Protein 4R5R (pdb70)

InterPro domains:
  IPR001590 Peptidase M12B, ADAM/reprolysin [PF01421] (194-391)
  IPR001590 Peptidase M12B, ADAM/reprolysin [PS50215] (194-391)
  IPR001762 Disintegrin domain [PF00200] (406-473)
  IPR001762 Disintegrin domain [PR00289] (434-453)
  IPR001762 Disintegrin domain [PR00289] (462-474)
  IPR001762 Disintegrin domain [PS50214] (397-478)
  IPR001762 Disintegrin domain [SM00050] (406-477)
  IPR002870 Peptidase M12B, propeptide [PF01562] (46-109)
  IPR018358 Disintegrin, conserved site [PS00427] (434-453)
  IPR024079 Metallopeptidase, catalytic domain superfamily [G3DSA:3.40.390.10] (189-392)
  IPR034027 Reprolysin domain, adamalysin-type [cd04269] (194-389)
  IPR036436 Disintegrin domain superfamily [G3DSA:4.10.70.10] (408-475)
  IPR036436 Disintegrin domain superfamily [SSF57552] (406-474)

Nearest PDB structures (foldseek):
  4r5r-assembly2_B  TM=1.012E+00  e=7.417E-14  Calloselasma rhodostoma
  4r5u-assembly2_B  TM=9.526E-01  e=3.509E-11  Calloselasma rhodostoma
  4rqg-assembly2_B  TM=9.104E-01  e=1.374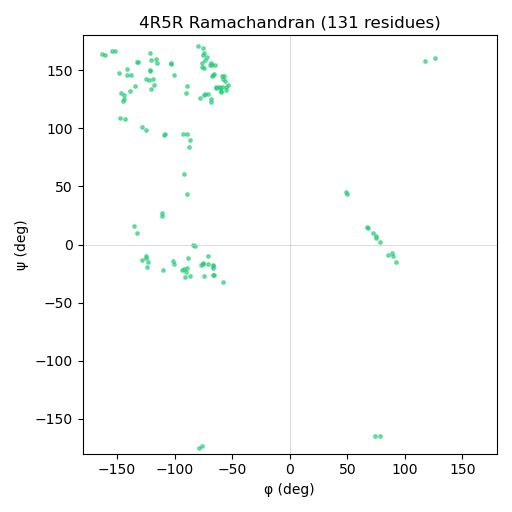E-11  Calloselasma rhodostoma
  7x4s-assembly1_A  TM=8.962E-01  e=1.797E-11  Calloselasma rhodostoma
  3uci-assembly1_A  TM=8.594E-01  e=3.509E-11  Calloselasma rhodostoma

Structure (mmCIF, N/CA/C/O backbone):
data_4R5R
#
_entry.id   4R5R
#
_cell.length_a   18.083
_cell.length_b   79.986
_cell.length_c   39.497
_cell.angle_alpha   90.00
_cell.angle_beta   91.30
_cell.angle_gamma   90.00
#
_symmetry.space_group_name_H-M   'P 1 21 1'
#
loop_
_entity.id
_entity.type
_entity.pdbx_description
1 polymer 'Disintegrin rhodostomin'
2 water water
#
loop_
_atom_site.group_PDB
_atom_site.id
_atom_site.type_symbol
_atom_site.label_atom_id
_atom_site.label_alt_id
_atom_site.label_comp_id
_atom_site.label_asym_id
_atom_site.label_entity_id
_atom_site.label_seq_id
_atom_site.pdbx_PDB_ins_code
_atom_site.Cartn_x
_atom_site.Cartn_y
_atom_site.Cartn_z
_atom_site.occupancy
_atom_site.B_iso_or_equiv
_atom_site.auth_seq_id
_atom_site.auth_comp_id
_atom_site.auth_asym_id
_atom_site.auth_atom_id
_atom_site.pdbx_PDB_model_num
ATOM 1 N N . GLY A 1 1 ? -17.003 4.607 -29.857 1.00 18.71 1 GLY A N 1
ATOM 2 C CA . GLY A 1 1 ? -15.616 4.550 -29.390 1.00 19.61 1 GLY A CA 1
ATOM 3 C C . GLY A 1 1 ? -15.579 4.083 -27.935 1.00 18.86 1 GLY A C 1
ATOM 4 O O . GLY A 1 1 ? -16.580 3.794 -27.325 1.00 20.54 1 GLY A O 1
ATOM 5 N N . LYS A 1 2 ? -14.386 4.004 -27.410 1.00 19.42 2 LYS A N 1
ATOM 6 C CA . LYS A 1 2 ? -14.085 3.558 -26.071 1.00 18.77 2 LYS A CA 1
ATOM 7 C C . LYS A 1 2 ? -13.000 4.473 -25.482 1.00 17.72 2 LYS A C 1
ATOM 8 O O . LYS A 1 2 ? -11.998 4.780 -26.159 1.00 18.97 2 LYS A O 1
ATOM 14 N N . GLU A 1 3 ? -13.218 4.928 -24.272 1.00 18.24 3 GLU A N 1
ATOM 15 C CA . GLU A 1 3 ? -12.297 5.819 -23.582 1.00 18.05 3 GLU A CA 1
ATOM 16 C C . GLU A 1 3 ? -11.287 4.963 -22.814 1.00 17.38 3 GLU A C 1
ATOM 17 O O . GLU A 1 3 ? -11.601 4.545 -21.681 1.00 19.45 3 GLU A O 1
ATOM 23 N N . CYS A 1 4 ? -10.109 4.663 -23.335 1.00 16.71 4 CYS A N 1
ATOM 24 C CA . CYS A 1 4 ? -9.183 3.853 -22.600 1.00 16.69 4 CYS A CA 1
ATOM 25 C C . CYS A 1 4 ? -8.680 4.553 -21.378 1.00 16.43 4 CYS A C 1
ATOM 26 O O . CYS A 1 4 ? -8.436 5.753 -21.375 1.00 17.67 4 CYS A O 1
ATOM 29 N N . ASP A 1 5 ? -8.439 3.769 -20.326 1.00 15.94 5 ASP A N 1
ATOM 30 C CA . ASP A 1 5 ? -7.785 4.275 -19.125 1.00 15.91 5 ASP A CA 1
ATOM 31 C C . ASP A 1 5 ? -6.293 4.126 -19.127 1.00 15.74 5 ASP A C 1
ATOM 32 O O . ASP A 1 5 ? -5.587 4.841 -18.416 1.00 16.81 5 ASP A O 1
ATOM 37 N N . CYS A 1 6 ? -5.778 3.216 -19.953 1.00 15.80 6 CYS A N 1
ATOM 38 C CA . CYS A 1 6 ? -4.337 3.001 -20.121 1.00 15.89 6 CYS A CA 1
ATOM 39 C C . CYS A 1 6 ? -4.029 3.145 -21.627 1.00 15.96 6 CYS A C 1
ATOM 40 O O . CYS A 1 6 ? -4.766 2.631 -22.446 1.00 16.95 6 CYS A O 1
ATOM 43 N N . SER A 1 7 ? -2.873 3.743 -21.902 1.00 16.39 7 SER A N 1
ATOM 44 C CA A SER A 1 7 ? -2.476 4.056 -23.229 0.50 16.67 7 SER A CA 1
ATOM 45 C CA B SER A 1 7 ? -2.488 4.038 -23.273 0.50 17.00 7 SER A CA 1
ATOM 46 C C . SER A 1 7 ? -1.762 2.880 -23.960 1.00 17.82 7 SER A C 1
ATOM 47 O O . SER A 1 7 ? -1.609 2.909 -25.165 1.00 22.13 7 SER A O 1
ATOM 52 N N . SER A 1 8 ? -1.270 1.914 -23.199 1.00 16.59 8 SER A N 1
ATOM 53 C CA . SER A 1 8 ? -0.517 0.815 -23.727 1.00 17.68 8 SER A CA 1
ATOM 54 C C . SER A 1 8 ? -0.957 -0.463 -23.037 1.00 17.76 8 SER A C 1
ATOM 55 O O . SER A 1 8 ? -1.269 -0.467 -21.851 1.00 17.63 8 SER A O 1
ATOM 58 N N . PRO A 1 9 ? -0.957 -1.596 -23.786 1.00 18.38 9 PRO A N 1
ATOM 59 C CA . PRO A 1 9 ? -1.503 -2.848 -23.241 1.00 18.16 9 PRO A CA 1
ATOM 60 C C . PRO A 1 9 ? -0.697 -3.494 -22.180 1.00 17.82 9 PRO A C 1
ATOM 61 O O . PRO A 1 9 ? -1.240 -4.358 -21.458 1.00 21.27 9 PRO A O 1
ATOM 65 N N . GLU A 1 10 ? 0.572 -3.126 -22.027 1.00 19.18 10 GLU A N 1
ATOM 66 C CA . GLU A 1 10 ? 1.340 -3.754 -20.961 1.00 22.47 10 GLU A CA 1
ATOM 67 C C . GLU A 1 10 ? 1.107 -3.099 -19.609 1.00 23.19 10 GLU A C 1
ATOM 68 O O . GLU A 1 10 ? 1.825 -3.382 -18.711 1.00 29.49 10 GLU A O 1
ATOM 74 N N . ASN A 1 11 ? 0.312 -2.084 -19.524 1.00 20.13 11 ASN A N 1
ATOM 75 C CA . ASN A 1 11 ? 0.159 -1.387 -18.226 1.00 18.20 11 ASN A CA 1
ATOM 76 C C . ASN A 1 11 ? -0.561 -2.279 -17.240 1.00 17.88 11 ASN A C 1
ATOM 77 O O . AS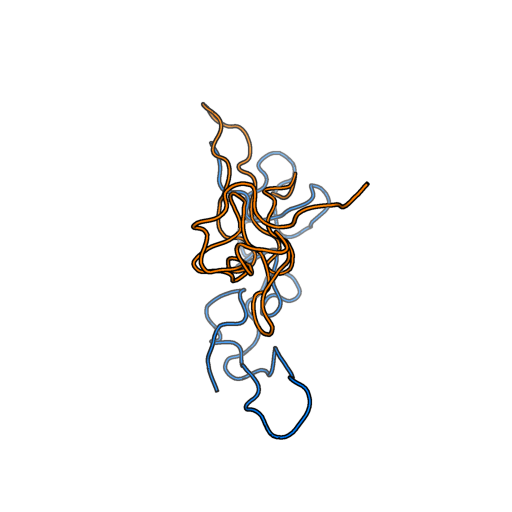N A 1 11 ? -1.665 -2.745 -17.540 1.00 19.06 11 ASN A O 1
ATOM 82 N N . PRO A 1 12 ? 0.018 -2.530 -16.043 1.00 19.22 12 PRO A N 1
ATOM 83 C CA . PRO A 1 12 ? -0.601 -3.469 -15.091 1.00 19.17 12 PRO A CA 1
ATOM 84 C C . PRO A 1 12 ? -1.922 -2.952 -14.567 1.00 17.55 12 PRO A C 1
ATOM 85 O O . PRO A 1 12 ? -2.700 -3.707 -14.022 1.00 18.74 12 PRO A O 1
ATOM 89 N N . CYS A 1 13 ? -2.159 -1.618 -14.713 1.00 16.78 13 CYS A N 1
ATOM 90 C CA . CYS A 1 13 ? -3.344 -1.046 -14.093 1.00 15.83 13 CYS A CA 1
ATOM 91 C C . CYS A 1 13 ? -4.656 -1.380 -14.850 1.00 15.81 13 CYS A C 1
ATOM 92 O O . CYS A 1 13 ? -5.706 -1.175 -14.319 1.00 16.01 13 CYS A O 1
ATOM 95 N N . CYS A 1 14 ? -4.486 -1.815 -16.114 1.00 15.86 14 CYS A N 1
ATOM 96 C CA . CYS A 1 14 ? -5.626 -2.140 -16.964 1.00 15.71 14 CYS A CA 1
ATOM 97 C C . CYS A 1 14 ? -5.584 -3.590 -17.427 1.00 16.19 14 CYS A C 1
ATOM 98 O O . CYS A 1 14 ? -4.509 -4.190 -17.515 1.00 18.94 14 CYS A O 1
ATOM 101 N N . ASP A 1 15 ? -6.752 -4.083 -17.821 1.00 16.45 15 ASP A N 1
ATOM 102 C CA . ASP A 1 15 ? -6.806 -5.333 -18.576 1.00 17.06 15 ASP A CA 1
ATOM 103 C C . ASP A 1 15 ? -6.339 -5.075 -19.996 1.00 17.77 15 ASP A C 1
ATOM 104 O O . ASP A 1 15 ? -6.864 -4.169 -20.646 1.00 19.61 15 ASP A O 1
ATOM 109 N N . ALA A 1 16 ? -5.396 -5.849 -20.489 1.00 18.40 16 ALA A N 1
ATOM 110 C CA . ALA A 1 16 ? -4.902 -5.615 -21.853 1.00 20.22 16 ALA A CA 1
ATOM 111 C C . ALA A 1 16 ? -6.050 -5.912 -22.906 1.00 23.16 16 ALA A C 1
ATOM 112 O O . ALA A 1 16 ? -6.063 -5.286 -23.976 1.00 28.68 16 ALA A O 1
ATOM 114 N N . ALA A 1 17 ? -6.976 -6.773 -22.525 1.00 25.26 17 ALA A N 1
ATOM 115 C CA . ALA A 1 17 ? -8.101 -7.095 -23.437 1.00 26.92 17 ALA A CA 1
ATOM 116 C C . ALA A 1 17 ? -8.997 -5.909 -23.651 1.00 25.40 17 ALA A C 1
ATOM 117 O O . ALA A 1 17 ? -9.777 -5.989 -24.626 1.00 29.29 17 ALA A O 1
ATOM 119 N N . THR A 1 18 ? -9.056 -4.971 -22.680 1.00 19.48 18 THR A N 1
ATOM 120 C CA . THR A 1 18 ? -10.088 -3.964 -22.702 1.00 19.26 18 THR A CA 1
ATOM 121 C C . THR A 1 18 ? -9.566 -2.531 -22.682 1.00 17.93 18 THR A C 1
ATOM 122 O O . THR A 1 18 ? -10.303 -1.597 -23.050 1.00 18.68 18 THR A O 1
ATOM 126 N N . CYS A 1 19 ? -8.328 -2.323 -22.263 1.00 17.48 19 CYS A N 1
ATOM 127 C CA . CYS A 1 19 ? -7.762 -0.986 -22.069 1.00 17.11 19 CYS A CA 1
ATOM 128 C C . CYS A 1 19 ? -8.397 -0.193 -20.920 1.00 16.68 19 CYS A C 1
ATOM 129 O O . CYS A 1 19 ? -8.133 1.027 -20.795 1.00 17.44 19 CYS A O 1
ATOM 132 N N . LYS A 1 20 ? -9.145 -0.892 -20.048 1.00 16.83 20 LYS A N 1
ATOM 133 C CA . LYS A 1 20 ? -9.818 -0.244 -18.950 1.00 16.67 20 LYS A CA 1
ATOM 134 C C . LYS A 1 20 ? -9.260 -0.749 -17.613 1.00 15.95 20 LYS A C 1
ATOM 135 O O . LYS A 1 20 ? -8.695 -1.828 -17.523 1.00 16.77 20 LYS A O 1
ATOM 141 N N . LEU A 1 21 ? -9.472 0.049 -16.565 1.00 16.42 21 LEU A N 1
ATOM 142 C CA . LEU A 1 21 ? -8.884 -0.244 -15.274 1.00 16.13 21 LEU A CA 1
ATOM 143 C C . LEU A 1 21 ? -9.284 -1.617 -14.751 1.00 16.84 21 LEU A C 1
ATOM 144 O O . LEU A 1 21 ? -10.433 -2.029 -14.810 1.00 18.37 21 LEU A O 1
ATOM 149 N N . ARG A 1 22 ? -8.311 -2.261 -14.116 1.00 16.98 22 ARG A N 1
ATOM 150 C CA . ARG A 1 22 ? -8.569 -3.469 -13.336 1.00 17.56 22 ARG A CA 1
ATOM 151 C C . ARG A 1 22 ? -9.275 -3.104 -12.029 1.00 17.20 22 ARG A C 1
ATOM 152 O O . ARG A 1 22 ? -9.100 -1.985 -11.524 1.00 17.37 22 ARG A O 1
ATOM 160 N N . PRO A 1 23 ? -9.956 -4.065 -11.415 1.00 18.06 23 PRO A N 1
ATOM 161 C CA . PRO A 1 23 ? -10.452 -3.824 -10.071 1.00 18.28 23 PRO A CA 1
ATOM 162 C C . PRO A 1 23 ? -9.321 -3.409 -9.155 1.00 18.13 23 PRO A C 1
ATOM 163 O O . PRO A 1 23 ? -8.265 -4.031 -9.138 1.00 19.86 23 PRO A O 1
ATOM 167 N N . GLY A 1 24 ? -9.536 -2.353 -8.372 1.00 19.65 24 GLY A N 1
ATOM 168 C CA . GLY A 1 24 ? -8.518 -1.884 -7.453 1.00 21.37 24 GLY A CA 1
ATOM 169 C C . GLY A 1 24 ? -7.616 -0.812 -8.031 1.00 19.89 24 GLY A C 1
ATOM 170 O O . GLY A 1 24 ? -6.876 -0.164 -7.274 1.00 24.54 24 GLY A O 1
ATOM 171 N N . ALA A 1 25 ? -7.621 -0.630 -9.342 1.00 16.91 25 ALA A N 1
ATOM 172 C CA . ALA A 1 25 ? -6.846 0.452 -9.948 1.00 16.22 25 ALA A CA 1
ATOM 173 C C . ALA A 1 25 ? -7.721 1.707 -10.019 1.00 16.36 25 ALA A C 1
ATOM 174 O O . ALA A 1 25 ? -8.837 1.661 -10.510 1.00 18.17 25 ALA A O 1
ATOM 176 N N . GLN A 1 26 ? -7.182 2.835 -9.549 1.00 16.58 26 GLN A N 1
ATOM 177 C CA . GLN A 1 26 ? -7.826 4.134 -9.662 1.00 17.15 26 GLN A CA 1
ATOM 178 C C . GLN A 1 26 ? -7.517 4.834 -10.962 1.00 16.33 26 GLN A C 1
ATOM 179 O O . GLN A 1 26 ? -8.292 5.716 -11.402 1.00 17.07 26 GLN A O 1
ATOM 185 N N . CYS A 1 27 ? -6.371 4.536 -11.541 1.00 15.92 27 CYS A N 1
ATOM 186 C CA . CYS A 1 27 ? -5.862 5.252 -12.713 1.00 15.70 27 CYS A CA 1
ATOM 187 C C . CYS A 1 27 ? -4.791 4.401 -13.331 1.00 15.81 27 CYS A C 1
ATOM 188 O O . CYS A 1 27 ? -4.282 3.468 -12.697 1.00 15.72 27 CYS A O 1
ATOM 191 N N . GLY A 1 28 ? -4.456 4.722 -14.578 1.00 16.14 28 GLY A N 1
ATOM 192 C CA . GLY A 1 28 ? -3.316 4.090 -15.281 1.00 17.01 28 GLY A CA 1
ATOM 193 C C . GLY A 1 28 ? -2.364 5.072 -15.870 1.00 17.71 28 GLY A C 1
ATOM 194 O O . GLY A 1 28 ? -1.320 4.679 -16.423 1.00 19.83 28 GLY A O 1
ATOM 195 N N . GLU A 1 29 ? -2.701 6.333 -15.966 1.00 17.25 29 GLU A N 1
ATOM 196 C CA . GLU A 1 29 ? -1.987 7.416 -16.727 1.00 17.54 29 GLU A CA 1
ATOM 197 C C . GLU A 1 29 ? -2.052 8.664 -15.884 1.00 17.35 29 GLU A C 1
ATOM 198 O O . GLU A 1 29 ? -3.003 8.847 -15.268 1.00 18.42 29 GLU A O 1
ATOM 204 N N . GLY A 1 30 ? -1.041 9.525 -16.047 1.00 18.31 30 GLY A N 1
ATOM 205 C CA . GLY A 1 30 ? -1.094 10.874 -15.576 1.00 18.56 30 GLY A CA 1
ATOM 206 C C . GLY A 1 30 ? -0.043 11.219 -14.524 1.00 16.79 30 GLY A C 1
ATOM 207 O O . GLY A 1 30 ? 0.490 10.394 -13.801 1.00 17.48 30 GLY A O 1
ATOM 208 N N . LEU A 1 31 ? 0.216 12.518 -14.428 1.00 16.31 31 LEU A N 1
ATOM 209 C CA . LEU A 1 31 ? 1.192 13.049 -13.471 1.00 16.21 31 LEU A CA 1
ATOM 210 C C . LEU A 1 31 ? 0.751 12.858 -12.030 1.00 15.80 31 LEU A C 1
ATOM 211 O O . LEU A 1 31 ? 1.573 12.972 -11.119 1.00 16.54 31 LEU A O 1
ATOM 216 N N . CYS A 1 32 ? -0.550 12.601 -11.811 1.00 14.80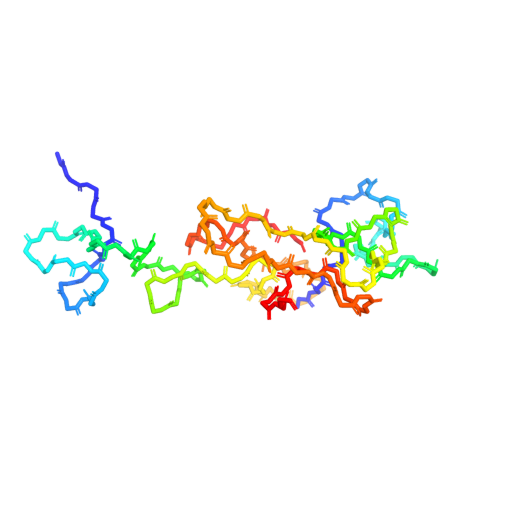 32 CYS A N 1
ATOM 217 C CA . CYS A 1 32 ? -1.067 12.344 -10.487 1.00 14.60 32 CYS A CA 1
ATOM 218 C C . CYS A 1 32 ? -1.515 10.908 -10.301 1.00 14.67 32 CYS A C 1
ATOM 219 O O . CYS A 1 32 ? -2.338 10.609 -9.436 1.00 15.23 32 CYS A O 1
ATOM 222 N N . CYS A 1 33 ? -0.910 9.986 -11.053 1.00 15.25 33 CYS A N 1
ATOM 223 C CA . CYS A 1 33 ? -1.108 8.550 -10.914 1.00 15.60 33 CYS A CA 1
ATOM 224 C C . CYS A 1 33 ? 0.232 7.905 -10.609 1.00 15.74 33 CYS A C 1
ATOM 225 O O . CYS A 1 33 ? 1.222 8.218 -11.266 1.00 17.09 33 CYS A O 1
ATOM 228 N N . GLU A 1 34 ? 0.269 7.006 -9.629 1.00 16.03 34 GLU A N 1
ATOM 229 C CA . GLU A 1 34 ? 1.486 6.236 -9.325 1.00 17.13 34 GLU A CA 1
ATOM 230 C C . GLU A 1 34 ? 1.069 4.857 -8.904 1.00 16.26 34 GLU A C 1
ATOM 231 O O . GLU A 1 34 ? 0.234 4.701 -8.022 1.00 17.14 34 GLU A O 1
ATOM 237 N N . GLN A 1 35 ? 1.616 3.836 -9.587 1.00 18.16 35 GLN A N 1
ATOM 238 C CA . GLN A 1 35 ? 1.241 2.438 -9.248 1.00 20.12 35 GLN A CA 1
ATOM 239 C C . GLN A 1 35 ? -0.280 2.283 -9.190 1.00 17.88 35 GLN A C 1
ATOM 240 O O . GLN A 1 35 ? -0.803 1.613 -8.325 1.00 18.99 35 GLN A O 1
ATOM 246 N N . CYS A 1 36 ? -0.963 2.880 -10.191 1.00 16.42 36 CYS A N 1
ATOM 247 C CA . CYS A 1 36 ? -2.381 2.683 -10.345 1.00 16.04 36 CYS A CA 1
ATOM 248 C C . CYS A 1 36 ? -3.250 3.377 -9.324 1.00 16.12 36 CYS A C 1
ATOM 249 O O . CYS A 1 36 ? -4.446 3.153 -9.297 1.00 17.12 36 CYS A O 1
ATOM 252 N N . LYS A 1 37 ? -2.643 4.254 -8.515 1.00 16.12 37 LYS A N 1
ATOM 253 C CA . LYS A 1 37 ? -3.352 4.972 -7.480 1.00 16.90 37 LYS A CA 1
ATOM 254 C C . LYS A 1 37 ? -3.214 6.474 -7.694 1.00 15.76 37 LYS A C 1
ATOM 255 O O . LYS A 1 37 ? -2.183 6.964 -8.136 1.00 16.18 37 LYS A O 1
ATOM 261 N N . PHE A 1 38 ? -4.213 7.221 -7.277 1.00 16.22 38 PHE A N 1
ATOM 262 C CA . PHE A 1 38 ? -4.086 8.659 -7.250 1.00 16.27 38 PHE A CA 1
ATOM 263 C C . PHE A 1 38 ? -3.021 9.071 -6.276 1.00 16.06 38 PHE A C 1
ATOM 264 O O . PHE A 1 38 ? -2.983 8.602 -5.135 1.00 18.02 38 PHE A O 1
ATOM 272 N N . LYS A 1 39 ? -2.169 10.008 -6.681 1.00 15.61 39 LYS A N 1
ATOM 273 C CA . LYS A 1 39 ? -1.187 10.582 -5.731 1.00 16.09 39 LYS A CA 1
ATOM 274 C C . LYS A 1 39 ? -1.910 11.400 -4.676 1.00 16.00 39 LYS A C 1
ATOM 275 O O . LYS A 1 39 ? -2.994 11.890 -4.880 1.00 16.84 39 LYS A O 1
ATOM 281 N N . LYS A 1 40 ? -1.259 11.508 -3.517 1.00 17.15 40 LYS A N 1
ATOM 282 C CA . LYS A 1 40 ? -1.819 12.221 -2.404 1.00 18.30 40 LYS A CA 1
ATOM 283 C C . LYS A 1 40 ? -2.154 13.664 -2.739 1.00 16.89 40 LYS A C 1
ATOM 284 O O . LYS A 1 40 ? -1.422 14.352 -3.476 1.00 16.76 40 LYS A O 1
ATOM 290 N N . LYS A 1 41 ? -3.231 14.160 -2.160 1.00 17.71 41 LYS A N 1
ATOM 291 C CA . LYS A 1 41 ? -3.640 15.523 -2.333 1.00 18.20 41 LYS A CA 1
ATOM 292 C C . LYS A 1 41 ? -2.462 16.488 -1.988 1.00 16.52 41 LYS A C 1
ATOM 293 O O . LYS A 1 41 ? -1.738 16.304 -0.997 1.00 17.63 41 LYS A O 1
ATOM 299 N N . ARG A 1 42 ? -2.311 17.495 -2.833 1.00 16.34 42 ARG A N 1
ATOM 300 C CA . ARG A 1 42 ? -1.301 18.553 -2.735 1.00 16.01 42 ARG A CA 1
ATOM 301 C C . ARG A 1 42 ? 0.087 18.107 -3.125 1.00 15.53 42 ARG A C 1
ATOM 302 O O . ARG A 1 42 ? 1.000 18.948 -3.104 1.00 16.03 42 ARG A O 1
ATOM 310 N N . THR A 1 43 ? 0.283 16.894 -3.610 1.00 15.21 43 THR A N 1
ATOM 311 C CA . THR A 1 43 ? 1.570 16.530 -4.195 1.00 14.89 43 THR A CA 1
ATOM 312 C C . THR A 1 43 ? 1.857 17.468 -5.369 1.00 14.70 43 THR A C 1
ATOM 313 O O . THR A 1 43 ? 1.024 17.591 -6.269 1.00 15.36 43 THR A O 1
ATOM 317 N N . ILE A 1 44 ? 3.042 18.047 -5.424 1.00 14.84 44 ILE A N 1
ATOM 318 C CA . ILE A 1 44 ? 3.376 18.920 -6.522 1.00 14.65 44 ILE A CA 1
ATOM 319 C C . ILE A 1 44 ? 3.550 18.083 -7.799 1.00 14.72 44 ILE A C 1
ATOM 320 O O . ILE A 1 44 ? 4.287 17.100 -7.800 1.00 16.07 44 ILE A O 1
ATOM 325 N N . CYS A 1 45 ? 2.880 18.508 -8.875 1.00 14.66 45 CYS A N 1
ATOM 326 C CA . CYS A 1 45 ? 2.896 17.762 -10.129 1.00 15.25 45 CYS A CA 1
ATOM 327 C C . CYS A 1 45 ? 3.342 18.586 -11.334 1.00 15.20 45 CYS A C 1
ATOM 328 O O . CYS A 1 45 ? 3.596 17.964 -12.377 1.00 16.26 45 CYS A O 1
ATOM 331 N N . ARG A 1 46 ? 3.438 19.903 -11.226 1.00 14.87 46 ARG A N 1
ATOM 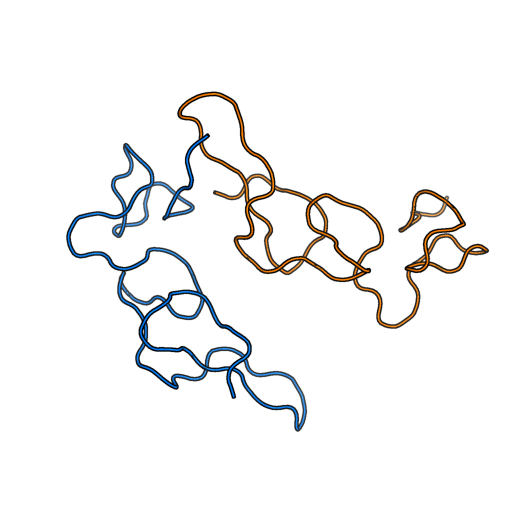332 C CA . ARG A 1 46 ? 3.935 20.752 -12.323 1.00 15.66 46 ARG A CA 1
ATOM 333 C C . ARG A 1 46 ? 4.729 21.875 -11.722 1.00 15.06 46 ARG A C 1
ATOM 334 O O . ARG A 1 46 ? 4.224 22.560 -10.786 1.00 15.30 46 ARG A O 1
ATOM 342 N N . ILE A 1 47 ? 5.935 22.061 -12.208 1.00 15.25 47 ILE A N 1
ATOM 343 C CA . ILE A 1 47 ? 6.859 23.061 -11.698 1.00 15.28 47 ILE A CA 1
ATOM 344 C C . ILE A 1 47 ? 7.296 23.943 -12.849 1.00 15.24 47 ILE A C 1
ATOM 345 O O . ILE A 1 47 ? 8.177 23.554 -13.634 1.00 16.15 47 ILE A O 1
ATOM 350 N N . PRO A 1 48 ? 6.709 25.110 -13.014 1.00 15.56 48 PRO A N 1
ATOM 351 C CA . PRO A 1 48 ? 7.120 26.040 -14.078 1.00 16.84 48 PRO A CA 1
ATOM 352 C C . PRO A 1 48 ? 8.429 26.695 -13.704 1.00 16.36 48 PRO A C 1
ATOM 353 O O . PRO A 1 48 ? 8.843 26.700 -12.536 1.00 16.83 48 PRO A O 1
ATOM 357 N N . ARG A 1 49 ? 9.039 27.293 -14.697 1.00 19.82 49 ARG A N 1
ATOM 358 C CA . ARG A 1 49 ? 10.247 28.049 -14.477 1.00 20.07 49 ARG A CA 1
ATOM 359 C C . ARG A 1 49 ? 9.864 29.309 -13.818 1.00 19.53 49 ARG A C 1
ATOM 360 O O . ARG A 1 49 ? 8.767 29.871 -14.056 1.00 21.69 49 ARG A O 1
ATOM 368 N N . GLY A 1 50 ? 10.805 29.859 -13.022 1.00 20.19 50 GLY A N 1
ATOM 369 C CA . GLY A 1 50 ? 10.627 31.129 -12.397 1.00 20.27 50 GLY A CA 1
ATOM 370 C C . GLY A 1 50 ? 9.668 31.126 -11.226 1.00 19.75 50 GLY A C 1
ATOM 371 O O . GLY A 1 50 ? 9.362 30.073 -10.698 1.00 22.22 50 GLY A O 1
ATOM 372 N N . ASP A 1 51 ? 9.234 32.302 -10.811 1.00 20.29 51 ASP A N 1
ATOM 373 C CA . ASP A 1 51 ? 8.462 32.463 -9.625 1.00 21.45 51 ASP A CA 1
ATOM 374 C C . ASP A 1 51 ? 6.926 32.343 -9.860 1.00 19.66 51 ASP A C 1
ATOM 375 O O . ASP A 1 51 ? 6.212 33.292 -9.582 1.00 26.39 51 ASP A O 1
ATOM 380 N N . MET A 1 52 ? 6.536 31.385 -10.620 1.00 18.53 52 MET A N 1
ATOM 381 C CA . MET A 1 52 ? 5.157 31.090 -10.985 1.00 18.17 52 MET A CA 1
ATOM 382 C C . MET A 1 52 ? 4.673 29.940 -10.122 1.00 16.47 52 MET A C 1
ATOM 383 O O . MET A 1 52 ? 5.419 28.995 -9.851 1.00 15.91 52 MET A O 1
ATOM 388 N N . PRO A 1 53 ? 3.387 29.937 -9.755 1.00 16.33 53 PRO A N 1
ATOM 389 C CA . PRO A 1 53 ? 2.851 28.848 -8.895 1.00 15.90 53 PRO A CA 1
ATOM 390 C C . PRO A 1 53 ? 2.961 27.475 -9.533 1.00 15.23 53 PRO A C 1
ATOM 391 O O . PRO A 1 53 ? 2.592 27.251 -10.694 1.00 15.64 53 PRO A O 1
ATOM 395 N N . ASP A 1 54 ? 3.405 26.529 -8.720 1.00 15.10 54 ASP A N 1
ATOM 396 C CA . ASP A 1 54 ? 3.330 25.114 -9.054 1.00 14.87 54 ASP A CA 1
ATOM 397 C C . ASP A 1 54 ? 1.866 24.650 -9.067 1.00 14.39 54 ASP A C 1
ATOM 398 O O . ASP A 1 54 ? 1.044 25.227 -8.365 1.00 15.54 54 ASP A O 1
ATOM 403 N N . ASP A 1 55 ? 1.596 23.591 -9.790 1.00 14.70 55 ASP A N 1
ATOM 404 C CA . ASP A 1 55 ? 0.323 22.882 -9.680 1.00 14.58 55 ASP A CA 1
ATOM 405 C C . ASP A 1 55 ? 0.502 21.609 -8.893 1.00 14.27 55 ASP A C 1
ATOM 406 O O . ASP A 1 55 ? 1.609 21.026 -8.817 1.00 14.95 55 ASP A O 1
ATOM 411 N N . ARG A 1 56 ? -0.608 21.165 -8.317 1.00 14.73 56 ARG A N 1
ATOM 412 C CA . ARG A 1 56 ? -0.671 20.073 -7.361 1.00 14.59 56 ARG A CA 1
ATOM 413 C C . ARG A 1 56 ? -1.788 19.089 -7.716 1.00 14.54 56 ARG A C 1
ATOM 414 O O . ARG A 1 56 ? -2.796 19.454 -8.315 1.00 15.23 56 ARG A O 1
ATOM 422 N N . CYS A 1 57 ? -1.615 17.871 -7.224 1.00 14.91 57 CYS A N 1
ATOM 423 C CA . CYS A 1 57 ? -2.629 16.837 -7.355 1.00 14.98 57 CYS A CA 1
ATOM 424 C C . CYS A 1 57 ? -3.792 17.053 -6.366 1.00 14.97 57 CYS A C 1
ATOM 425 O O . CYS A 1 57 ? -3.613 17.633 -5.293 1.00 16.13 57 CYS A O 1
ATOM 428 N N . THR A 1 58 ? -4.947 16.559 -6.757 1.00 16.08 58 THR A N 1
ATOM 429 C CA . THR A 1 58 ? -6.132 16.729 -5.898 1.00 16.91 58 THR A CA 1
ATOM 430 C C . THR A 1 58 ? -6.326 15.616 -4.873 1.00 18.09 58 THR A C 1
ATOM 431 O O . THR A 1 58 ? -7.078 15.773 -3.906 1.00 18.66 58 THR A O 1
ATOM 435 N N . GLY A 1 59 ? -5.697 14.456 -5.117 1.00 16.91 59 GLY A N 1
ATOM 436 C CA . GLY A 1 59 ? -5.940 13.248 -4.368 1.00 18.25 59 GLY A CA 1
ATOM 437 C C . GLY A 1 59 ? -7.031 12.375 -4.916 1.00 18.62 59 GLY A C 1
ATOM 438 O O . GLY A 1 59 ? -7.180 11.249 -4.409 1.00 19.60 59 GLY A O 1
ATOM 439 N N . GLN A 1 60 ? -7.774 12.879 -5.887 1.00 18.14 60 GLN A N 1
ATOM 440 C CA . GLN A 1 60 ? -8.922 12.128 -6.363 1.00 20.56 60 GLN A CA 1
ATOM 441 C C . GLN A 1 60 ? -9.020 12.096 -7.883 1.00 19.85 60 GLN A C 1
ATOM 442 O O . GLN A 1 60 ? -10.060 11.762 -8.412 1.00 21.26 60 GLN A O 1
ATOM 448 N N . SER A 1 61 ? -7.939 12.444 -8.594 1.00 17.89 61 SER A N 1
ATOM 449 C CA . SER A 1 61 ? -7.871 12.358 -10.023 1.00 18.36 61 SER A CA 1
ATOM 450 C C . SER A 1 61 ? -6.415 12.146 -10.406 1.00 16.94 61 SER A C 1
ATOM 451 O O . SER A 1 61 ? -5.500 12.328 -9.624 1.00 17.56 61 SER A O 1
ATOM 454 N N . ALA A 1 62 ? -6.221 11.771 -11.684 1.00 16.78 62 ALA A N 1
ATOM 455 C CA . ALA A 1 62 ? -4.920 11.379 -12.198 1.00 16.77 62 ALA A CA 1
ATOM 456 C C . ALA A 1 62 ? -4.203 12.452 -12.982 1.00 17.03 62 ALA A C 1
ATOM 457 O O . ALA A 1 62 ? -3.021 12.282 -13.260 1.00 18.06 62 ALA A O 1
ATOM 459 N N . ASP A 1 63 ? -4.945 13.475 -13.413 1.00 18.07 63 ASP A N 1
ATOM 460 C CA . ASP A 1 63 ? -4.371 14.630 -14.084 1.00 19.02 63 ASP A CA 1
ATOM 461 C C . ASP A 1 63 ? -3.678 15.536 -13.119 1.00 17.04 63 ASP A C 1
ATOM 462 O O . ASP A 1 63 ? -3.877 15.428 -11.917 1.00 17.01 63 ASP A O 1
ATOM 467 N N . CYS A 1 64 ? -2.933 16.509 -13.626 1.00 17.91 64 CYS A N 1
ATOM 468 C CA . CYS A 1 64 ? -2.350 17.581 -12.845 1.00 16.71 64 CYS A CA 1
ATOM 469 C C . CYS A 1 64 ? -3.086 18.866 -13.196 1.00 17.00 64 CYS A C 1
ATOM 470 O O . CYS A 1 64 ? -2.766 19.480 -14.228 1.00 18.09 64 CYS A O 1
ATOM 473 N N . PRO A 1 65 ? -4.099 19.245 -12.439 1.00 16.91 65 PRO A N 1
ATOM 474 C CA . PRO A 1 65 ? -4.925 20.372 -12.799 1.00 16.95 65 PRO A CA 1
ATOM 475 C C . PRO A 1 65 ? -4.243 21.681 -12.444 1.00 17.36 65 PRO A C 1
ATOM 476 O O . PRO A 1 65 ? -3.150 21.705 -11.918 1.00 22.67 65 PRO A O 1
ATOM 480 N N . ARG A 1 66 ? -4.970 22.761 -12.641 1.00 17.02 66 ARG A N 1
ATOM 481 C CA . ARG A 1 66 ? -4.530 24.081 -12.221 1.00 17.43 66 ARG A CA 1
ATOM 482 C C . ARG A 1 66 ? -4.941 24.284 -10.820 1.00 16.60 66 ARG A C 1
ATOM 483 O O . ARG A 1 66 ? -6.056 24.706 -10.524 1.00 20.67 66 ARG A O 1
ATOM 491 N N . TYR A 1 67 ? -4.094 23.903 -9.894 1.00 17.09 67 TYR A N 1
ATOM 492 C CA . TYR A 1 67 ? -4.426 23.822 -8.474 1.00 16.40 67 TYR A CA 1
ATOM 493 C C . TYR A 1 67 ? -3.175 24.161 -7.699 1.00 16.09 67 TYR A C 1
ATOM 494 O O . TYR A 1 67 ? -2.201 23.379 -7.698 1.00 16.62 67 TYR A O 1
ATOM 503 N N . HIS A 1 68 ? -3.155 25.325 -7.072 1.00 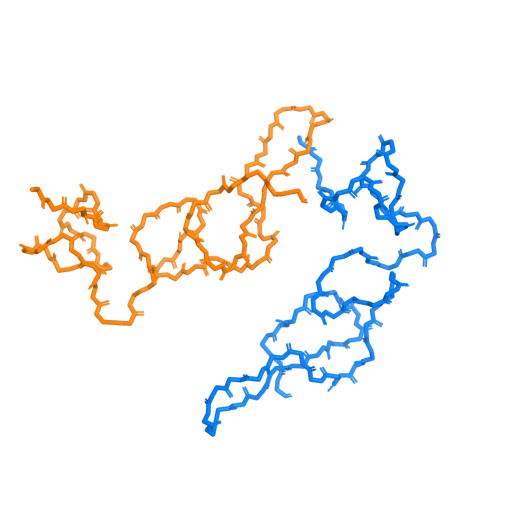15.67 68 HIS A N 1
ATOM 504 C CA . HIS A 1 68 ? -1.973 25.815 -6.428 1.00 16.15 68 HIS A CA 1
ATOM 505 C C . HIS A 1 68 ? -1.930 25.415 -4.936 1.00 15.51 68 HIS A C 1
ATOM 506 O O . HIS A 1 68 ? -2.954 25.210 -4.343 1.00 17.02 68 HIS A O 1
ATOM 514 N N . GLY B 1 1 ? 10.566 27.496 -49.542 1.00 16.66 1 GLY B N 1
ATOM 515 C CA . GLY B 1 1 ? 9.159 27.538 -49.041 1.00 16.71 1 GLY B CA 1
ATOM 516 C C . GLY B 1 1 ? 9.130 27.978 -47.577 1.00 16.22 1 GLY B C 1
ATOM 517 O O . GLY B 1 1 ? 10.165 28.210 -46.972 1.00 16.82 1 GLY B O 1
ATOM 518 N N . LYS B 1 2 ? 7.936 28.071 -47.084 1.00 16.71 2 LYS B N 1
ATOM 519 C CA . LYS B 1 2 ? 7.649 28.476 -45.692 1.00 16.58 2 LYS B CA 1
ATOM 520 C C . LYS B 1 2 ? 6.610 27.495 -45.157 1.00 15.96 2 LYS B C 1
ATOM 521 O O . LYS B 1 2 ? 5.632 27.189 -45.832 1.00 16.08 2 LYS B O 1
ATOM 527 N N . GLU B 1 3 ? 6.827 27.041 -43.912 1.00 16.16 3 GLU B N 1
ATOM 528 C CA . GLU B 1 3 ? 5.891 26.110 -43.257 1.00 15.99 3 GLU B CA 1
ATOM 529 C C . GLU B 1 3 ? 4.896 26.950 -42.463 1.00 15.72 3 GLU B C 1
ATOM 530 O O . GLU B 1 3 ? 5.168 27.343 -41.325 1.00 17.11 3 GLU B O 1
ATOM 536 N N . CYS B 1 4 ? 3.743 27.259 -43.024 1.00 15.15 4 CYS B N 1
ATOM 537 C CA . CYS B 1 4 ? 2.798 28.079 -42.299 1.00 15.17 4 CYS B CA 1
ATOM 538 C C . CYS B 1 4 ? 2.280 27.346 -41.062 1.00 14.99 4 CYS B C 1
ATOM 539 O O . CYS B 1 4 ? 2.080 26.113 -41.067 1.00 16.09 4 CYS B O 1
ATOM 542 N N . ASP B 1 5 ? 2.003 28.133 -40.015 1.00 14.86 5 ASP B N 1
ATOM 543 C CA . ASP B 1 5 ? 1.364 27.596 -38.804 1.00 14.87 5 ASP B CA 1
ATOM 544 C C . ASP B 1 5 ? -0.132 27.749 -38.832 1.00 14.71 5 ASP B C 1
ATOM 545 O O . ASP B 1 5 ? -0.837 27.030 -38.107 1.00 15.97 5 ASP B O 1
ATOM 550 N N . CYS B 1 6 ? -0.651 28.679 -39.616 1.00 14.91 6 CYS B N 1
ATOM 551 C CA . CYS B 1 6 ? -2.091 28.873 -39.809 1.00 15.19 6 CYS B CA 1
ATOM 552 C C . CYS B 1 6 ? -2.396 28.751 -41.294 1.00 15.03 6 CYS B C 1
ATOM 553 O O . CYS B 1 6 ? -1.649 29.266 -42.133 1.00 15.78 6 CYS B O 1
ATOM 556 N N . SER B 1 7 ? -3.518 28.137 -41.607 1.00 15.03 7 SER B N 1
ATOM 557 C CA . SER B 1 7 ? -3.917 27.858 -42.972 1.00 15.81 7 SER B CA 1
ATOM 558 C C . SER B 1 7 ? -4.716 28.980 -43.625 1.00 16.01 7 SER B C 1
ATOM 559 O O . SER B 1 7 ? -5.006 28.882 -44.831 1.00 18.58 7 SER B O 1
ATOM 562 N N . SER B 1 8 ? -5.164 29.953 -42.862 1.00 15.76 8 SER B N 1
ATOM 563 C CA . SER B 1 8 ? -5.964 31.039 -43.375 1.00 16.09 8 SER B CA 1
ATOM 564 C C . SER B 1 8 ? -5.549 32.316 -42.676 1.00 16.14 8 SER B C 1
ATOM 565 O O . SER B 1 8 ? -5.190 32.320 -41.492 1.00 16.46 8 SER B O 1
ATOM 568 N N . PRO B 1 9 ? -5.589 33.459 -43.404 1.00 16.86 9 PRO B N 1
ATOM 569 C CA . PRO B 1 9 ? -4.973 34.693 -42.898 1.00 16.93 9 PRO B CA 1
ATOM 570 C C . PRO B 1 9 ? -5.735 35.389 -41.818 1.00 17.43 9 PRO B C 1
ATOM 571 O O . PRO B 1 9 ? -5.136 36.276 -41.163 1.00 20.16 9 PRO B O 1
ATOM 575 N N . GLU B 1 10 ? -7.003 35.079 -41.616 1.00 18.12 10 GLU B N 1
ATOM 576 C CA . GLU B 1 10 ? -7.757 35.755 -40.534 1.00 19.07 10 GLU B CA 1
ATOM 577 C C . GLU B 1 10 ? -7.505 35.057 -39.193 1.00 20.58 10 GLU B C 1
ATOM 578 O O . GLU B 1 10 ? -8.089 35.440 -38.224 1.00 25.81 10 GLU B O 1
ATOM 584 N N . ASN B 1 11 ? -6.709 34.005 -39.115 1.00 17.88 11 ASN B N 1
ATOM 585 C CA . ASN B 1 11 ? -6.543 33.286 -37.867 1.00 17.07 11 ASN B CA 1
ATOM 586 C C . ASN B 1 11 ? -5.797 34.171 -36.885 1.00 17.06 11 ASN B C 1
ATOM 587 O O . ASN B 1 11 ? -4.667 34.562 -37.153 1.00 17.38 11 ASN B O 1
ATOM 592 N N . PRO B 1 12 ? -6.382 34.441 -35.707 1.00 17.59 12 PRO B N 1
ATOM 593 C CA . PRO B 1 12 ? -5.746 35.366 -34.776 1.00 19.03 12 PRO B CA 1
ATOM 594 C C . PRO B 1 12 ? -4.492 34.829 -34.126 1.00 17.09 12 PRO B C 1
ATOM 595 O O . PRO B 1 12 ? -3.799 35.585 -33.485 1.00 20.37 12 PRO B O 1
ATOM 599 N N . CYS B 1 13 ? -4.227 33.518 -34.308 1.00 16.28 13 CYS B N 1
ATOM 600 C CA . CYS B 1 13 ? -3.039 32.899 -33.711 1.00 15.96 13 CYS B CA 1
ATOM 601 C C . CYS B 1 13 ? -1.783 33.230 -34.460 1.00 16.08 13 CYS B C 1
ATOM 602 O O . CYS B 1 13 ? -0.689 33.014 -33.947 1.00 16.61 13 CYS B O 1
ATOM 605 N N . CYS B 1 14 ? -1.904 33.692 -35.717 1.00 15.81 14 CYS B N 1
ATOM 606 C CA . CYS B 1 14 ? -0.794 34.024 -36.553 1.00 16.06 14 CYS B CA 1
ATOM 607 C C . CYS B 1 14 ? -0.859 35.473 -36.980 1.00 16.66 14 CYS B C 1
ATOM 608 O O . CYS B 1 14 ? -1.882 36.140 -36.846 1.00 18.95 14 CYS B O 1
ATOM 611 N N . ASP B 1 15 ? 0.246 35.961 -37.473 1.00 18.18 15 ASP B N 1
ATOM 612 C CA . ASP B 1 15 ? 0.281 37.259 -38.215 1.00 20.26 15 ASP B CA 1
ATOM 613 C C . ASP B 1 15 ? -0.230 37.022 -39.611 1.00 19.81 15 ASP B C 1
ATOM 614 O O . ASP B 1 15 ? 0.257 36.128 -40.296 1.00 20.84 15 ASP B O 1
ATOM 619 N N . ALA B 1 16 ? -1.251 37.787 -40.076 1.00 20.86 16 ALA B N 1
ATOM 620 C CA . ALA B 1 16 ? -1.821 37.542 -41.425 1.00 22.84 16 ALA B CA 1
ATOM 621 C C . ALA B 1 16 ? -0.810 37.634 -42.543 1.00 23.37 16 ALA B C 1
ATOM 622 O O . ALA B 1 16 ? -0.937 36.967 -43.549 1.00 28.95 16 ALA B O 1
ATOM 624 N N . ALA B 1 17 ? 0.153 38.494 -42.346 1.00 23.52 17 ALA B N 1
ATOM 625 C CA . ALA B 1 17 ? 1.199 38.704 -43.333 1.00 25.93 17 ALA B CA 1
ATOM 626 C C . ALA B 1 17 ? 2.204 37.625 -43.405 1.00 24.98 17 ALA B C 1
ATOM 627 O O . ALA B 1 17 ? 2.937 37.605 -44.380 1.00 30.84 17 ALA B O 1
ATOM 629 N N . THR B 1 18 ? 2.438 36.883 -42.320 1.00 18.91 18 THR B N 1
ATOM 630 C CA . THR B 1 18 ? 3.493 35.914 -42.312 1.00 18.49 18 THR B CA 1
ATOM 631 C C . THR B 1 18 ? 2.997 34.448 -42.296 1.00 17.28 18 THR B C 1
ATOM 632 O O . THR B 1 18 ? 3.766 33.571 -42.649 1.00 17.80 18 THR B O 1
ATOM 636 N N . CYS B 1 19 ? 1.773 34.216 -41.864 1.00 17.12 19 CYS B N 1
ATOM 637 C CA . CYS B 1 19 ? 1.240 32.866 -41.684 1.00 17.05 19 CYS B CA 1
ATOM 638 C C . CYS B 1 19 ? 1.893 32.061 -40.558 1.00 16.01 19 CYS B C 1
ATOM 639 O O . CYS B 1 19 ? 1.659 30.863 -40.464 1.00 16.22 19 CYS B O 1
ATOM 642 N N . LYS B 1 20 ? 2.653 32.751 -39.679 1.00 16.12 20 LYS B N 1
ATOM 643 C CA . LYS B 1 20 ? 3.355 32.121 -38.594 1.00 16.40 20 LYS B CA 1
ATOM 644 C C . LYS B 1 20 ? 2.815 32.579 -37.245 1.00 15.72 20 LYS B C 1
ATOM 645 O O . LYS B 1 20 ? 2.255 33.664 -37.132 1.00 16.77 20 LYS B O 1
ATOM 651 N N . LEU B 1 21 ? 3.025 31.725 -36.240 1.00 15.94 21 LEU B N 1
ATOM 652 C CA . LEU B 1 21 ? 2.484 31.993 -34.929 1.00 16.34 21 LEU B CA 1
ATOM 653 C C . LEU B 1 21 ? 2.917 33.339 -34.357 1.00 17.01 21 LEU B C 1
ATOM 654 O O . LEU B 1 21 ? 4.095 33.720 -34.453 1.00 18.01 21 LEU B O 1
ATOM 659 N N . ARG B 1 22 ? 1.989 34.008 -33.703 1.00 17.29 22 ARG B N 1
ATOM 660 C CA . ARG B 1 22 ? 2.317 35.195 -32.890 1.00 18.19 22 ARG B CA 1
ATOM 661 C C . ARG B 1 22 ? 3.058 34.783 -31.625 1.00 17.95 22 ARG B C 1
ATOM 662 O O . ARG B 1 22 ? 2.941 33.641 -31.160 1.00 17.84 22 ARG B O 1
ATOM 670 N N . PRO B 1 23 ? 3.737 35.741 -31.008 1.00 19.18 23 PRO B N 1
ATOM 671 C CA . PRO B 1 23 ? 4.358 35.446 -29.715 1.00 19.32 23 PRO B CA 1
ATOM 672 C C . PRO B 1 23 ? 3.296 35.007 -28.738 1.00 20.35 23 PRO B C 1
ATOM 673 O O . PRO B 1 23 ? 2.194 35.607 -28.651 1.00 21.88 23 PRO B O 1
ATOM 677 N N . GLY B 1 24 ? 3.611 33.964 -28.008 1.00 21.53 24 GLY B N 1
ATOM 678 C CA . GLY B 1 24 ? 2.625 33.478 -27.046 1.00 23.01 24 GLY B CA 1
ATOM 679 C C . GLY B 1 24 ? 1.562 32.509 -27.564 1.00 22.72 24 GLY B C 1
ATOM 680 O O . GLY B 1 24 ? 0.922 31.871 -26.755 1.00 26.36 24 GLY B O 1
ATOM 681 N N . ALA B 1 25 ? 1.463 32.305 -28.863 1.00 19.80 25 ALA B N 1
ATOM 682 C CA . ALA B 1 25 ? 0.576 31.304 -29.404 1.00 18.95 25 ALA B CA 1
ATOM 683 C C . ALA B 1 25 ? 1.327 30.008 -29.483 1.00 19.77 25 ALA B C 1
ATOM 684 O O . ALA B 1 25 ? 2.486 29.948 -29.877 1.00 22.11 25 ALA B O 1
ATOM 686 N N . GLN B 1 26 ? 0.679 28.922 -29.077 1.00 19.19 26 GLN B N 1
ATOM 687 C CA . GLN B 1 26 ? 1.278 27.592 -29.182 1.00 19.87 26 GLN B CA 1
ATOM 688 C C . GLN B 1 26 ? 0.942 26.898 -30.483 1.00 18.31 26 GLN B C 1
ATOM 689 O O . GLN B 1 26 ? 1.683 26.039 -30.916 1.00 19.39 26 GLN B O 1
ATOM 695 N N . CYS B 1 27 ? -0.183 27.208 -31.091 1.00 17.79 27 CYS B N 1
ATOM 696 C CA . CYS B 1 27 ? -0.689 26.533 -32.268 1.00 17.26 27 CYS B CA 1
ATOM 697 C C . CYS B 1 27 ? -1.695 27.422 -32.932 1.00 15.96 27 CYS B C 1
ATOM 698 O O . CYS B 1 27 ? -2.196 28.346 -32.295 1.00 16.63 27 CYS B O 1
ATOM 701 N N . GLY B 1 28 ? -1.987 27.110 -34.191 1.00 17.25 28 GLY B N 1
ATOM 702 C CA . GLY B 1 28 ? -3.023 27.820 -34.901 1.00 18.93 28 GLY B CA 1
ATOM 703 C C . GLY B 1 28 ? -4.122 26.898 -35.446 1.00 22.27 28 GLY B C 1
ATOM 704 O O . GLY B 1 28 ? -5.080 27.238 -36.147 1.00 27.05 28 GLY B O 1
ATOM 705 N N . GLU B 1 29 ? -3.897 25.631 -35.497 1.00 22.15 29 GLU B N 1
ATOM 706 C CA . GLU B 1 29 ? -4.702 24.626 -36.264 1.00 27.05 29 GLU B CA 1
ATOM 707 C C . GLU B 1 29 ? -4.625 23.362 -35.490 1.00 22.84 29 GLU B C 1
ATOM 708 O O . GLU B 1 29 ? -3.616 23.043 -35.001 1.00 22.22 29 GLU B O 1
ATOM 714 N N . GLY B 1 30 ? -5.754 22.584 -35.588 1.00 24.73 30 GLY B N 1
ATOM 715 C CA . GLY B 1 30 ? -5.738 21.222 -35.194 1.00 22.47 30 GLY B CA 1
ATOM 716 C C . GLY B 1 30 ? -6.809 20.839 -34.192 1.00 18.82 30 GLY B C 1
ATOM 717 O O . GLY B 1 30 ? -7.286 21.654 -33.405 1.00 20.06 30 GLY B O 1
ATOM 718 N N . LEU B 1 31 ? -7.052 19.537 -34.141 1.00 18.03 31 LEU B N 1
ATOM 719 C CA . LEU B 1 31 ? -8.055 18.982 -33.197 1.00 17.10 31 LEU B CA 1
ATOM 720 C C . LEU B 1 31 ? -7.624 19.156 -31.733 1.00 17.05 31 LEU B C 1
ATOM 721 O O . LEU B 1 31 ? -8.457 19.044 -30.844 1.00 18.16 31 LEU B O 1
ATOM 726 N N . CYS B 1 32 ? -6.330 19.357 -31.517 1.00 16.45 32 CYS B N 1
ATOM 727 C CA . CYS B 1 32 ? -5.812 19.572 -30.190 1.00 16.81 32 CYS B CA 1
ATOM 728 C C . CYS B 1 32 ? -5.313 21.013 -29.984 1.00 16.36 32 CYS B C 1
ATOM 729 O O . CYS B 1 32 ? -4.463 21.238 -29.097 1.00 17.12 32 CYS B O 1
ATOM 732 N N . CYS B 1 33 ? -5.833 21.958 -30.746 1.00 16.46 33 CYS B N 1
ATOM 733 C CA . CYS B 1 33 ? -5.591 23.375 -30.536 1.00 16.75 33 CYS B CA 1
ATOM 734 C C . CYS B 1 33 ? -6.896 24.087 -30.224 1.00 17.38 33 CYS B C 1
ATOM 735 O O . CYS B 1 33 ? -7.877 23.811 -30.890 1.00 19.06 33 CYS B O 1
ATOM 738 N N . GLU B 1 34 ? -6.885 24.968 -29.272 1.00 18.16 34 GLU B N 1
ATOM 739 C CA . GLU B 1 34 ? -8.072 25.751 -28.968 1.00 19.58 34 GLU B CA 1
ATOM 740 C C . GLU B 1 34 ? -7.632 27.129 -28.543 1.00 20.29 34 GLU B C 1
ATOM 741 O O . GLU B 1 34 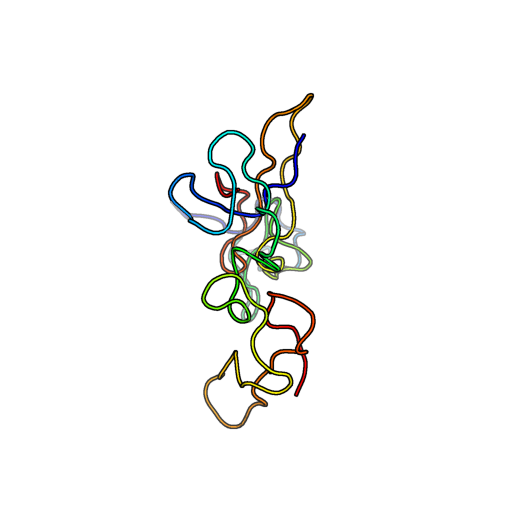? -6.844 27.269 -27.651 1.00 20.85 34 GLU B O 1
ATOM 747 N N . GLN B 1 35 ? -8.128 28.173 -29.246 1.00 21.66 35 GLN B N 1
ATOM 748 C CA . GLN B 1 35 ? -7.720 29.577 -28.953 1.00 24.09 35 GLN B CA 1
ATOM 749 C C . GLN B 1 35 ? -6.239 29.707 -28.850 1.00 20.99 35 GLN B C 1
ATOM 750 O O . GLN B 1 35 ? -5.730 30.361 -27.999 1.00 22.77 35 GLN B O 1
ATOM 756 N N . CYS B 1 36 ? -5.514 29.085 -29.816 1.00 18.25 36 CYS B N 1
ATOM 757 C CA . CYS B 1 36 ? -4.073 29.216 -29.933 1.00 17.20 36 CYS B CA 1
ATOM 758 C C . CYS B 1 36 ? -3.277 28.454 -28.907 1.00 17.17 36 CYS B C 1
ATOM 759 O O . CYS B 1 36 ? -2.051 28.619 -28.871 1.00 18.45 36 CYS B O 1
ATOM 762 N N . LYS B 1 37 ? -3.933 27.625 -28.107 1.00 18.65 37 LYS B N 1
ATOM 763 C CA . LYS B 1 37 ? -3.275 26.858 -27.066 1.00 19.96 37 LYS B CA 1
ATOM 764 C C . LYS B 1 37 ? -3.487 25.382 -27.282 1.00 19.41 37 LYS B C 1
ATOM 765 O O . LYS B 1 37 ? -4.511 24.941 -27.777 1.00 19.21 37 LYS B O 1
ATOM 771 N N . PHE B 1 38 ? -2.482 24.580 -26.855 1.00 19.52 38 PHE B N 1
ATOM 772 C CA . PHE B 1 38 ? -2.687 23.127 -26.865 1.00 19.04 38 PHE B CA 1
ATOM 773 C C . PHE B 1 38 ? -3.790 22.733 -25.903 1.00 19.53 38 PHE B C 1
ATOM 774 O O . PHE B 1 38 ? -3.820 23.192 -24.764 1.00 20.90 38 PHE B O 1
ATOM 782 N N . LYS B 1 39 ? -4.687 21.859 -26.337 1.00 17.97 39 LYS B N 1
ATOM 783 C CA . LYS B 1 39 ? -5.662 21.273 -25.419 1.00 19.30 39 LYS B CA 1
ATOM 784 C C . LYS B 1 39 ? -4.978 20.430 -24.412 1.00 19.73 39 LYS B C 1
ATOM 785 O O . LYS B 1 39 ? -3.867 19.894 -24.592 1.00 20.62 39 LYS B O 1
ATOM 791 N N . LYS B 1 40 ? -5.617 20.279 -23.240 1.00 21.53 40 LYS B N 1
ATOM 792 C CA . LYS B 1 40 ? -5.093 19.551 -22.114 1.00 23.04 40 LYS B CA 1
ATOM 793 C C . LYS B 1 40 ? -4.816 18.132 -22.468 1.00 21.19 40 LYS B C 1
ATOM 794 O O . LYS B 1 40 ? -5.570 17.465 -23.214 1.00 20.51 40 LYS B O 1
ATOM 800 N N . LYS B 1 41 ? -3.771 17.614 -21.866 1.00 22.40 41 LYS B N 1
ATOM 801 C CA . LYS B 1 41 ? -3.436 16.230 -22.037 1.00 22.60 41 LYS B CA 1
ATOM 802 C C . LYS B 1 41 ? -4.612 15.279 -21.681 1.00 21.32 41 LYS B C 1
ATOM 803 O O . LYS B 1 41 ? -5.374 15.531 -20.706 1.00 22.04 41 LYS B O 1
ATOM 809 N N . ARG B 1 42 ? -4.802 14.279 -22.556 1.00 19.66 42 ARG B N 1
ATOM 810 C CA . ARG B 1 42 ? -5.803 13.237 -22.461 1.00 19.48 42 ARG B CA 1
ATOM 811 C C . ARG B 1 42 ? -7.179 13.687 -22.886 1.00 18.70 42 ARG B C 1
ATOM 812 O O . ARG B 1 42 ? -8.124 12.902 -22.843 1.00 19.26 42 ARG B O 1
ATOM 820 N N . THR B 1 43 ? -7.348 14.943 -23.343 1.00 18.40 43 THR B N 1
ATOM 821 C CA . THR B 1 43 ? -8.635 15.348 -23.911 1.00 18.08 43 THR B CA 1
ATOM 822 C C . THR B 1 43 ? -8.922 14.436 -25.097 1.00 17.35 43 THR B C 1
ATOM 823 O O . THR B 1 43 ? -8.099 14.302 -26.017 1.00 18.14 43 THR B O 1
ATOM 827 N N . ILE B 1 44 ? -10.096 13.882 -25.190 1.00 17.47 44 ILE B N 1
ATOM 828 C CA . ILE B 1 44 ? -10.445 13.015 -26.315 1.00 17.04 44 ILE B CA 1
ATOM 829 C C . ILE B 1 44 ? -10.656 13.848 -27.555 1.00 17.04 44 ILE B C 1
ATOM 830 O O . ILE B 1 44 ? -11.366 14.851 -27.536 1.00 18.40 44 ILE B O 1
ATOM 835 N N . CYS B 1 45 ? -9.966 13.406 -28.624 1.00 16.92 45 CYS B N 1
ATOM 836 C CA . CYS B 1 45 ? -9.971 14.151 -29.903 1.00 17.36 45 CYS B CA 1
ATOM 837 C C . CYS B 1 45 ? -10.405 13.348 -31.118 1.00 17.01 45 CYS B C 1
ATOM 838 O O . CYS B 1 45 ? -10.646 13.988 -32.156 1.00 18.38 45 CYS B O 1
ATOM 841 N N . ARG B 1 46 ? -10.546 12.013 -30.992 1.00 16.84 46 ARG B N 1
ATOM 842 C CA . ARG B 1 46 ? -11.053 11.214 -32.112 1.00 17.07 46 ARG B CA 1
ATOM 843 C C . ARG B 1 46 ? -11.863 10.069 -31.486 1.00 16.80 46 ARG B C 1
ATOM 844 O O . ARG B 1 46 ? -11.359 9.397 -30.579 1.00 17.42 46 ARG B O 1
ATOM 852 N N . ILE B 1 47 ? -13.078 9.897 -31.997 1.00 17.05 47 ILE B N 1
ATOM 853 C CA . ILE B 1 47 ? -14.039 8.902 -31.462 1.00 17.74 47 ILE B CA 1
ATOM 854 C C . ILE B 1 47 ? -14.499 8.080 -32.664 1.00 18.00 47 ILE B C 1
ATOM 855 O O . ILE B 1 47 ? -15.372 8.513 -33.463 1.00 19.07 47 ILE B O 1
ATOM 860 N N . PRO B 1 48 ? -13.954 6.873 -32.832 1.00 18.36 48 PRO B N 1
ATOM 861 C CA . PRO B 1 48 ? -14.441 5.984 -33.913 1.00 18.89 48 PRO B CA 1
ATOM 862 C C . PRO B 1 48 ? -15.747 5.380 -33.548 1.00 17.78 48 PRO B C 1
ATOM 863 O O . PRO B 1 48 ? -16.133 5.317 -32.386 1.00 19.75 48 PRO B O 1
ATOM 867 N N . ARG B 1 49 ? -16.455 4.856 -34.561 1.00 19.40 49 ARG B N 1
ATOM 868 C CA . ARG B 1 49 ? -17.642 4.066 -34.294 1.00 20.49 49 ARG B CA 1
ATOM 869 C C . ARG B 1 49 ? -17.321 2.732 -33.604 1.00 20.92 49 ARG B C 1
ATOM 870 O O . ARG B 1 49 ? -16.268 2.136 -33.803 1.00 24.05 49 ARG B O 1
ATOM 878 N N . GLY B 1 50 ? -18.223 2.323 -32.730 1.00 21.52 50 GLY B N 1
ATOM 879 C CA . GLY B 1 50 ? -18.091 1.013 -32.110 1.00 23.50 50 GLY B CA 1
ATOM 880 C C . GLY B 1 50 ? -17.092 0.957 -30.997 1.00 20.93 50 GLY B C 1
ATOM 881 O O . GLY B 1 50 ? -16.711 1.966 -30.470 1.00 23.16 50 GLY B O 1
ATOM 882 N N . ASP B 1 51 ? -16.707 -0.239 -30.613 1.00 22.27 51 ASP B N 1
ATOM 883 C CA . ASP B 1 51 ? -15.907 -0.442 -29.433 1.00 21.81 51 ASP B CA 1
ATOM 884 C C . ASP B 1 51 ? -14.430 -0.435 -29.783 1.00 21.87 51 ASP B C 1
ATOM 885 O O . ASP B 1 51 ? -13.705 -1.437 -29.610 1.00 28.16 51 ASP B O 1
ATOM 890 N N . MET B 1 52 ? -13.993 0.688 -30.320 1.00 22.50 52 MET B N 1
ATOM 891 C CA . MET B 1 52 ? -12.646 0.910 -30.773 1.00 22.10 52 MET B CA 1
ATOM 892 C C . MET B 1 52 ? -12.055 2.096 -29.924 1.00 19.23 52 MET B C 1
ATOM 893 O O . MET B 1 52 ? -12.760 3.034 -29.679 1.00 19.69 52 MET B O 1
ATOM 898 N N . PRO B 1 53 ? -10.742 2.021 -29.562 1.00 20.26 53 PRO B N 1
ATOM 899 C CA . PRO B 1 53 ? -10.181 3.108 -28.738 1.00 18.86 53 PRO B CA 1
ATOM 900 C C . PRO B 1 53 ? -10.221 4.479 -29.343 1.00 18.29 53 PRO B C 1
ATOM 901 O O . PRO B 1 53 ? -9.884 4.670 -30.523 1.00 18.69 53 PRO B O 1
ATOM 905 N N . ASP B 1 54 ? -10.629 5.424 -28.536 1.00 17.45 54 ASP B N 1
ATOM 906 C CA . ASP B 1 54 ? -10.529 6.831 -28.853 1.00 17.14 54 ASP B CA 1
ATOM 907 C C . ASP B 1 54 ? -9.059 7.286 -28.841 1.00 16.73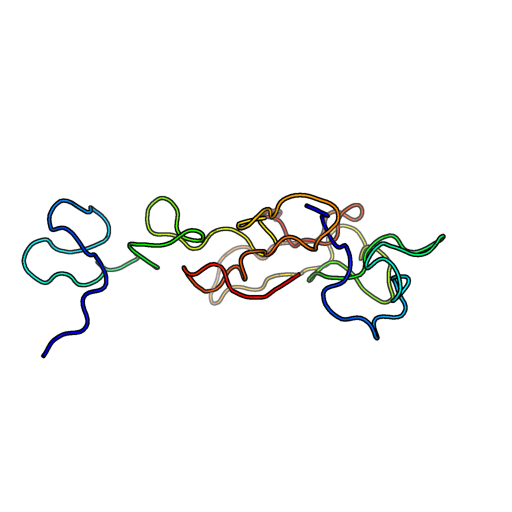 54 ASP B C 1
ATOM 908 O O . ASP B 1 54 ? -8.212 6.683 -28.144 1.00 17.81 54 ASP B O 1
ATOM 913 N N . ASP B 1 55 ? -8.772 8.344 -29.592 1.00 17.15 55 ASP B N 1
ATOM 914 C CA . ASP B 1 55 ? -7.484 9.044 -29.446 1.00 17.25 55 ASP B CA 1
ATOM 915 C C . ASP B 1 55 ? -7.638 10.321 -28.675 1.00 16.41 55 ASP B C 1
ATOM 916 O O . ASP B 1 55 ? -8.726 10.892 -28.601 1.00 17.07 55 ASP B O 1
ATOM 921 N N . ARG B 1 56 ? -6.514 10.739 -28.061 1.00 17.52 56 ARG B N 1
ATOM 922 C CA . ARG B 1 56 ? -6.446 11.841 -27.124 1.00 17.29 56 ARG B CA 1
ATOM 923 C C . ARG B 1 56 ? -5.323 12.802 -27.433 1.00 17.52 56 ARG B C 1
ATOM 924 O O . ARG B 1 56 ? -4.313 12.429 -28.040 1.00 18.21 56 ARG B O 1
ATOM 932 N N . CYS B 1 57 ? -5.470 14.008 -26.961 1.00 17.44 57 CYS B N 1
ATOM 933 C CA . CYS B 1 57 ? -4.421 15.041 -27.106 1.00 17.74 57 CYS B CA 1
ATOM 934 C C . CYS B 1 57 ? -3.296 14.768 -26.120 1.00 18.28 57 CYS B C 1
ATOM 935 O O . CYS B 1 57 ? -3.484 14.181 -25.041 1.00 20.12 57 CYS B O 1
ATOM 938 N N . THR B 1 58 ? -2.140 15.282 -26.468 1.00 19.81 58 THR B N 1
ATOM 939 C CA . THR B 1 58 ? -0.933 15.087 -25.643 1.00 22.83 58 THR B CA 1
ATOM 940 C C . THR B 1 58 ? -0.759 16.210 -24.574 1.00 23.08 58 THR B C 1
ATOM 941 O O . THR B 1 58 ? 0.028 16.023 -23.614 1.00 26.12 58 THR B O 1
ATOM 945 N N . GLY B 1 59 ? -1.344 17.378 -24.811 1.00 21.87 59 GLY B N 1
ATOM 946 C CA . GLY B 1 59 ? -1.067 18.572 -23.995 1.00 23.65 59 GLY B CA 1
ATOM 947 C C . GLY B 1 59 ? 0.088 19.368 -24.497 1.00 23.80 59 GLY B C 1
ATOM 948 O O . GLY B 1 59 ? 0.329 20.451 -23.980 1.0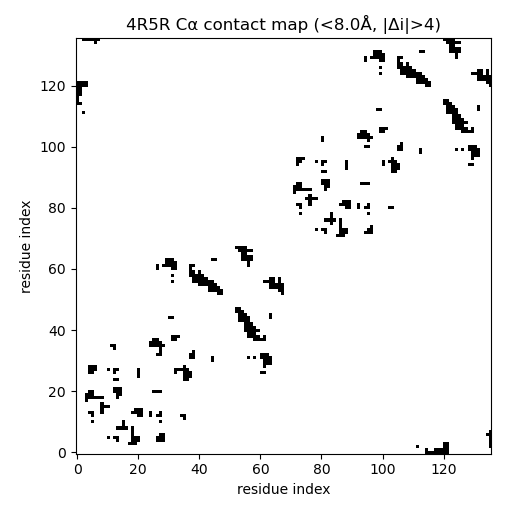0 26.14 59 GLY B O 1
ATOM 949 N N . GLN B 1 60 ? 0.802 18.827 -25.495 1.00 23.44 60 GLN B N 1
ATOM 950 C CA . GLN B 1 60 ? 2.036 19.424 -25.974 1.00 26.97 60 GLN B CA 1
ATOM 951 C C . GLN B 1 60 ? 2.143 19.541 -27.533 1.00 24.01 60 GLN B C 1
ATOM 952 O O . GLN B 1 60 ? 3.221 19.784 -28.116 1.00 24.96 60 GLN B O 1
ATOM 958 N N . SER B 1 61 ? 1.025 19.277 -28.223 1.00 21.98 61 SER B N 1
ATOM 959 C CA . SER B 1 61 ? 0.957 19.377 -29.665 1.00 21.28 61 SER B CA 1
ATOM 960 C C . SER B 1 61 ? -0.471 19.636 -30.117 1.00 19.18 61 SER B C 1
ATOM 961 O O . SER B 1 61 ? -1.381 19.448 -29.359 1.00 20.82 61 SER B O 1
ATOM 964 N N . ALA B 1 62 ? -0.617 20.020 -31.399 1.00 19.34 62 ALA B N 1
ATOM 965 C CA . ALA B 1 62 ? -1.922 20.472 -31.895 1.00 18.29 62 ALA B CA 1
ATOM 966 C C . ALA B 1 62 ? -2.656 19.449 -32.680 1.00 19.25 62 ALA B C 1
ATOM 967 O O . ALA B 1 62 ? -3.877 19.675 -32.921 1.00 20.47 62 ALA B O 1
ATOM 969 N N . ASP B 1 63 ? -1.974 18.374 -33.090 1.00 21.16 63 ASP B N 1
ATOM 970 C CA . ASP B 1 63 ? -2.606 17.300 -33.810 1.00 22.71 63 ASP B CA 1
ATOM 971 C C . ASP B 1 63 ? -3.348 16.369 -32.848 1.00 19.93 63 ASP B C 1
ATOM 972 O O . ASP B 1 63 ? -3.132 16.477 -31.660 1.00 19.42 63 ASP B O 1
ATOM 977 N N . CYS B 1 64 ? -4.149 15.427 -33.404 1.00 21.49 64 CYS B N 1
ATOM 978 C CA . CYS B 1 64 ? -4.749 14.355 -32.607 1.00 20.27 64 CYS B CA 1
ATOM 979 C C . CYS B 1 64 ? -4.033 13.074 -32.968 1.00 20.26 64 CYS B C 1
ATOM 980 O O . CYS B 1 64 ? -4.331 12.447 -34.019 1.00 20.44 64 CYS B O 1
ATOM 983 N N . PRO B 1 65 ? -3.021 12.713 -32.188 1.00 21.00 65 PRO B N 1
ATOM 984 C CA . PRO B 1 65 ? -2.214 11.579 -32.527 1.00 22.08 65 PRO B CA 1
ATOM 985 C C . PRO B 1 65 ? -2.924 10.253 -32.217 1.00 21.70 65 PRO B C 1
ATOM 986 O O . PRO B 1 65 ? -4.034 10.195 -31.812 1.00 25.23 65 PRO B O 1
ATOM 990 N N . ARG B 1 66 ? -2.182 9.183 -32.385 1.00 22.58 66 ARG B N 1
ATOM 991 C CA . ARG B 1 66 ? -2.597 7.838 -31.950 1.00 22.53 66 ARG B CA 1
ATOM 992 C C . ARG B 1 66 ? -2.195 7.614 -30.504 1.00 21.85 66 ARG B C 1
ATOM 993 O O . ARG B 1 66 ? -1.091 7.142 -30.260 1.00 25.50 66 ARG B O 1
ATOM 1001 N N . TYR B 1 67 ? -3.018 8.068 -29.598 1.00 21.83 67 TYR B N 1
ATOM 1002 C CA . TYR B 1 67 ? -2.710 8.100 -28.217 1.00 21.58 67 TYR B CA 1
ATOM 1003 C C . TYR B 1 67 ? -3.940 7.782 -27.465 1.00 20.25 67 TYR B C 1
ATOM 1004 O O . TYR B 1 67 ? -4.889 8.557 -27.465 1.00 20.48 67 TYR B O 1
ATOM 1013 N N . HIS B 1 68 ? -3.994 6.577 -26.868 1.00 19.37 68 HIS B N 1
ATOM 1014 C CA . HIS B 1 68 ? -5.187 6.093 -26.209 1.00 19.39 68 HIS B CA 1
ATOM 1015 C C . HIS B 1 68 ? -5.276 6.471 -24.729 1.00 19.34 68 HIS B C 1
ATOM 1016 O O . HIS B 1 68 ? -6.384 6.505 -24.185 1.00 19.31 68 HIS B O 1
#

GO terms:
  GO:0005576 extracellular region (C, EXP)

CATH classification: 4.10.70.10

Foldseek 3Di:
DDDAQAPALVQPQDHSVHNHGDPPALGRDEQQADPRAGHQAFCFRADDPDDDDTFTGHRRDRYGDRHD/DDDAQADAQVQPQPHSVRSHGDPPFLGRDELQDDSRAGHQWFQFRADDPDDDDTFTGHRRDGYGDRHD

Radius of gyration: 17.78 Å; Cα contacts (8 Å, |Δi|>4): 331; chains: 2; bounding box: 29×46×47 Å

Secondary structure (DSSP, 8-state):
-B--S-SSTT-TTB-TTTSSBPTT-S-SSSTTEETTEEPPTT-EEE--SSSPPPEE--SS-SS--S--/----S-SSTT-TTB-TTT-SBPTT---SSSTTEETTEEPPTT-EEE--SSS-BPEE--SS-SS--S--

B-factor: mean 23.01, std 9.32, range [14.27, 107.98]

Organism: Calloselasma rhodostoma (NCBI:txid8717)

Solvent-accessible surface area: 8895 Å² total; per-residue (Å²): 45,42,98,0,38,3,33,45,102,123,20,104,9,4,55,65,91,56,22,74,58,108,142,60,17,84,8,13,40,27,88,0,20,105,162,22,103,54,59,171,127,98,49,77,19,76,133,48,221,50,154,130,71,42,2,57,0,46,29,138,27,20,51,5,30,192,63,118,140,124,152,72,45,6,95,43,97,126,22,103,9,3,57,66,92,56,25,75,62,112,138,66,20,80,7,12,70,44,100,0,18,84,163,22,101,54,50,107,89,42,48,53,19,76,122,44,233,46,110,115,41,4,2,25,0,39,26,149,34,21,80,14,31,180,38,61

Sequence (136 aa):
GKECDCSSSPENPCCDAATCKLRPGAQCGEGLCCEQCKFKKKRTICRIPRGDMPDDRCTGQSADCPRYHGKECDCSSPENPCCDAATCKLRPGAQCGEGLCCEQCKFKKKRTICRIPRGDMPDDRCTGQSADCPRYH